Protein AF-A0A511MHV0-F1 (afdb_monomer)

Mean predicted aligned error: 6.7 Å

Secondary structure (DSSP, 8-state):
-----EE-STT-TT--EE-SS-----TTTHHHHHHHHHHHIIIIIS-TT---HHHHHT----S--

Radius of gyration: 16.29 Å; Cα contacts (8 Å, |Δi|>4): 47; chains: 1; bounding box: 37×32×37 Å

Structure (mmCIF, N/CA/C/O backbone):
data_AF-A0A511MHV0-F1
#
_entry.id   AF-A0A511MHV0-F1
#
loop_
_atom_site.group_PDB
_atom_site.id
_atom_site.type_symbol
_atom_site.label_atom_id
_atom_site.label_alt_id
_atom_site.label_comp_id
_atom_site.label_asym_id
_atom_site.label_entity_id
_atom_site.label_seq_id
_atom_site.pdbx_PDB_ins_code
_atom_site.Cartn_x
_atom_site.Cartn_y
_atom_site.Cartn_z
_atom_site.occupancy
_atom_site.B_iso_or_equiv
_atom_site.auth_seq_id
_atom_site.auth_comp_id
_atom_site.auth_asym_id
_atom_site.auth_atom_id
_atom_site.pdbx_PDB_model_num
ATOM 1 N N . MET A 1 1 ? 5.197 17.032 -5.374 1.00 63.91 1 MET A N 1
ATOM 2 C CA . MET A 1 1 ? 5.954 15.873 -4.859 1.00 63.91 1 MET A CA 1
ATOM 3 C C . MET A 1 1 ? 7.367 15.960 -5.418 1.00 63.91 1 MET A C 1
ATOM 5 O O . MET A 1 1 ? 7.516 15.908 -6.630 1.00 63.91 1 MET A O 1
ATOM 9 N N . HIS A 1 2 ? 8.375 16.213 -4.581 1.00 76.19 2 HIS A N 1
ATOM 10 C CA . HIS A 1 2 ? 9.781 16.153 -4.997 1.00 76.19 2 HIS A CA 1
ATOM 11 C C . HIS A 1 2 ? 10.297 14.763 -4.623 1.00 76.19 2 HIS A C 1
ATOM 13 O O . HIS A 1 2 ? 10.312 14.429 -3.443 1.00 76.19 2 HIS A O 1
ATOM 19 N N . GLN A 1 3 ? 10.653 13.946 -5.614 1.00 79.31 3 GLN A N 1
ATOM 20 C CA . GLN A 1 3 ? 11.137 12.580 -5.407 1.00 79.31 3 GLN A CA 1
ATOM 21 C C . GLN A 1 3 ? 12.451 12.368 -6.160 1.00 79.31 3 GLN A C 1
ATOM 23 O O . GLN A 1 3 ? 12.609 12.850 -7.282 1.00 79.31 3 GLN A O 1
ATOM 28 N N . LYS A 1 4 ? 13.386 11.639 -5.547 1.00 84.50 4 LYS A N 1
ATOM 29 C CA . LYS A 1 4 ? 14.594 11.125 -6.201 1.00 84.50 4 LYS A CA 1
ATOM 30 C C . LYS A 1 4 ? 14.504 9.608 -6.197 1.00 84.50 4 LYS A C 1
ATOM 32 O O . LYS A 1 4 ? 14.571 9.005 -5.131 1.00 84.50 4 LYS A O 1
ATOM 37 N N . LEU A 1 5 ? 14.312 9.021 -7.374 1.00 86.06 5 LEU A N 1
ATOM 38 C CA . LEU A 1 5 ? 14.130 7.584 -7.520 1.00 86.06 5 LEU A CA 1
ATOM 39 C C . LEU A 1 5 ? 15.435 6.926 -7.963 1.00 86.06 5 LEU A C 1
ATOM 41 O O . LEU A 1 5 ? 16.098 7.410 -8.883 1.00 86.06 5 LEU A O 1
ATOM 45 N N . PHE A 1 6 ? 15.764 5.812 -7.320 1.00 87.69 6 PHE A N 1
ATOM 46 C CA . PHE A 1 6 ? 16.897 4.972 -7.670 1.00 87.69 6 PHE A CA 1
ATOM 47 C C . PHE A 1 6 ? 16.410 3.552 -7.949 1.00 87.69 6 PHE A C 1
ATOM 49 O O . PHE A 1 6 ? 15.475 3.078 -7.308 1.00 87.69 6 PHE A O 1
ATOM 56 N N . SER A 1 7 ? 17.048 2.874 -8.894 1.00 84.81 7 SER A N 1
ATOM 57 C CA . SER A 1 7 ? 16.751 1.490 -9.260 1.00 84.81 7 SER A CA 1
ATOM 58 C C . SER A 1 7 ? 18.032 0.733 -9.568 1.00 84.81 7 SER A C 1
ATOM 60 O O . SER A 1 7 ? 19.004 1.323 -10.046 1.00 84.81 7 SER A O 1
ATOM 62 N N . ALA A 1 8 ? 18.012 -0.575 -9.335 1.00 84.50 8 ALA A N 1
ATOM 63 C CA . ALA A 1 8 ? 19.047 -1.470 -9.822 1.00 84.50 8 ALA A CA 1
ATOM 64 C C . ALA A 1 8 ? 18.897 -1.660 -11.345 1.00 84.50 8 ALA A C 1
ATOM 66 O O . ALA A 1 8 ? 17.814 -2.041 -11.799 1.00 84.50 8 ALA A O 1
ATOM 67 N N . PRO A 1 9 ? 19.926 -1.372 -12.162 1.00 75.94 9 PRO A N 1
ATOM 68 C CA . PRO A 1 9 ? 19.88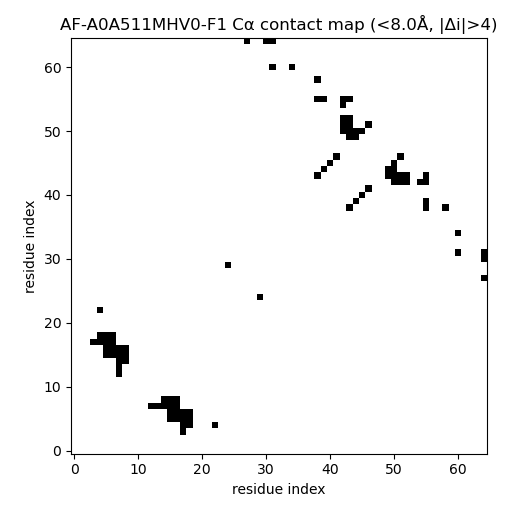9 -1.674 -13.588 1.00 75.94 9 PRO A CA 1
ATOM 69 C C . PRO A 1 9 ? 19.968 -3.194 -13.803 1.00 75.94 9 PRO A C 1
ATOM 71 O O . PRO A 1 9 ? 20.965 -3.827 -13.466 1.00 75.94 9 PRO A O 1
ATOM 74 N N . GLY A 1 10 ? 18.931 -3.795 -14.388 1.00 75.19 10 GLY A N 1
ATOM 75 C CA . GLY A 1 10 ? 18.902 -5.244 -14.620 1.00 75.19 10 GLY A CA 1
ATOM 76 C C . GLY A 1 10 ? 18.694 -6.056 -13.333 1.00 75.19 10 GLY A C 1
ATOM 77 O O . GLY A 1 10 ? 17.913 -5.662 -12.474 1.00 75.19 10 GLY A O 1
ATOM 78 N N . LEU A 1 11 ? 19.350 -7.218 -13.220 1.00 70.31 11 LEU A N 1
ATOM 79 C CA . LEU A 1 11 ? 19.236 -8.134 -12.068 1.00 70.31 11 LEU A CA 1
ATOM 80 C C . LEU A 1 11 ? 20.412 -8.022 -11.082 1.00 70.31 11 LEU A C 1
ATOM 82 O O . LEU A 1 11 ? 20.535 -8.838 -10.169 1.00 70.31 11 LEU A O 1
ATOM 86 N N . GLU A 1 12 ? 21.298 -7.041 -11.258 1.00 70.31 12 GLU A N 1
ATOM 87 C CA . GLU A 1 12 ? 22.438 -6.861 -10.362 1.00 70.31 12 GLU A CA 1
ATOM 88 C C . GLU A 1 12 ? 21.999 -6.169 -9.067 1.00 70.31 12 GLU A C 1
ATOM 90 O O . GLU A 1 12 ? 21.707 -4.977 -9.033 1.00 70.31 12 GLU A O 1
ATOM 95 N N . THR A 1 13 ? 21.972 -6.915 -7.963 1.00 67.81 13 THR A N 1
ATOM 96 C CA . THR A 1 13 ? 21.503 -6.427 -6.654 1.00 67.81 13 THR A CA 1
ATOM 97 C C . THR A 1 13 ? 22.514 -5.533 -5.923 1.00 67.81 13 THR A C 1
ATOM 99 O O . THR A 1 13 ? 22.241 -5.083 -4.813 1.00 67.81 13 THR A O 1
ATOM 102 N N . GLY A 1 14 ? 23.696 -5.301 -6.505 1.00 79.06 14 GLY A N 1
ATOM 103 C CA . GLY A 1 14 ? 24.819 -4.612 -5.858 1.00 79.06 14 GLY A CA 1
ATOM 104 C C . GLY A 1 14 ? 24.910 -3.104 -6.107 1.00 79.06 14 GLY A C 1
ATOM 105 O O . GLY A 1 14 ? 25.748 -2.451 -5.489 1.00 79.06 14 GLY A O 1
ATOM 106 N N . GLY A 1 15 ? 24.085 -2.536 -6.992 1.00 82.06 15 GLY A N 1
ATOM 107 C CA . GLY A 1 15 ? 24.197 -1.129 -7.382 1.00 82.06 15 GLY A CA 1
ATOM 108 C C . GLY A 1 15 ? 22.848 -0.458 -7.606 1.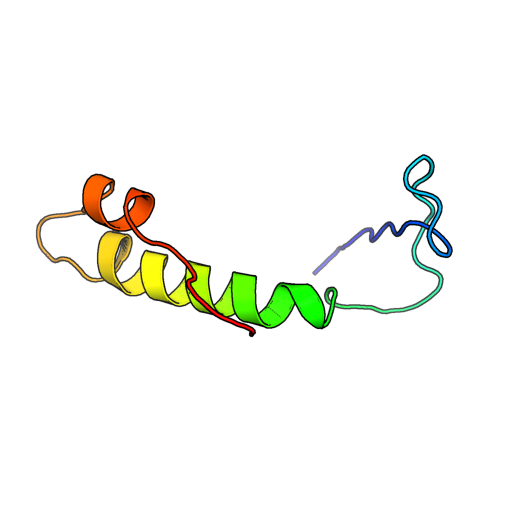00 82.06 15 GLY A C 1
ATOM 109 O O . GLY A 1 15 ? 22.024 -0.950 -8.367 1.00 82.06 15 GLY A O 1
ATOM 110 N N . LEU A 1 16 ? 22.640 0.696 -6.968 1.00 86.56 16 LEU A N 1
ATOM 111 C CA . LEU A 1 16 ? 21.503 1.581 -7.221 1.00 86.56 16 LEU A CA 1
ATOM 112 C C . LEU A 1 16 ? 21.966 2.768 -8.074 1.00 86.56 16 LEU A C 1
ATOM 114 O O . LEU A 1 16 ? 22.953 3.423 -7.742 1.00 86.56 16 LEU A O 1
ATOM 118 N N . ALA A 1 17 ? 21.239 3.073 -9.147 1.00 88.81 17 ALA A N 1
ATOM 119 C CA . ALA A 1 17 ? 21.476 4.235 -10.003 1.00 88.81 17 ALA A CA 1
ATOM 120 C C . ALA A 1 17 ? 20.212 5.094 -10.108 1.00 88.81 17 ALA A C 1
ATOM 122 O O . ALA A 1 17 ? 19.113 4.613 -9.843 1.00 88.81 17 ALA A O 1
ATOM 123 N N . VAL A 1 18 ? 20.355 6.366 -10.490 1.00 90.00 18 VAL A N 1
ATOM 124 C CA . VAL A 1 18 ? 19.201 7.249 -10.728 1.00 90.00 18 VAL A CA 1
ATOM 125 C C . VAL A 1 18 ? 18.300 6.626 -11.794 1.00 90.00 18 VAL A C 1
ATOM 127 O O . VAL A 1 18 ? 18.779 6.227 -12.856 1.00 90.00 18 VAL A O 1
ATOM 130 N N . HIS A 1 19 ? 17.000 6.550 -11.515 1.00 87.56 19 HIS A N 1
ATOM 131 C CA . HIS A 1 19 ? 16.037 5.987 -12.454 1.00 87.56 19 HIS A CA 1
ATOM 132 C C . HIS A 1 19 ? 15.979 6.859 -13.728 1.00 87.56 19 HIS A C 1
ATOM 134 O O . HIS A 1 19 ? 15.830 8.078 -13.618 1.00 87.56 19 HIS A O 1
ATOM 140 N N . PRO A 1 20 ? 16.081 6.282 -14.941 1.00 86.38 20 PRO A N 1
ATOM 141 C CA . PRO A 1 20 ? 16.318 7.040 -16.179 1.00 86.38 20 PRO A CA 1
ATOM 142 C C . PRO A 1 20 ? 15.113 7.853 -16.675 1.00 86.38 20 PRO A C 1
ATOM 144 O O . PRO A 1 20 ? 15.223 8.599 -17.645 1.00 86.38 20 PRO A O 1
ATOM 147 N N . GLY A 1 21 ? 13.954 7.716 -16.034 1.00 85.38 21 GLY A N 1
ATOM 148 C CA . GLY A 1 21 ? 12.736 8.415 -16.417 1.00 85.38 21 GLY A CA 1
ATOM 149 C C . GLY A 1 21 ? 11.733 8.512 -15.272 1.00 85.38 21 GLY A C 1
ATOM 150 O O . GLY A 1 21 ? 11.953 7.918 -14.210 1.00 85.38 21 GLY A O 1
ATOM 151 N N . PRO A 1 22 ? 10.631 9.253 -15.481 1.00 82.88 22 PRO A N 1
ATOM 152 C CA . PRO A 1 22 ? 9.564 9.373 -14.500 1.00 82.88 22 PRO A CA 1
ATOM 153 C C . PRO A 1 22 ? 9.015 7.995 -14.137 1.00 82.88 22 PRO A C 1
ATOM 155 O O . PRO A 1 22 ? 8.637 7.219 -15.011 1.00 82.88 22 PRO A O 1
ATOM 158 N N . ALA A 1 23 ? 8.941 7.711 -12.846 1.00 81.19 23 ALA A N 1
ATOM 159 C CA . ALA A 1 23 ? 8.249 6.547 -12.327 1.00 81.19 23 ALA A CA 1
ATOM 160 C C . ALA A 1 23 ? 7.642 6.885 -10.965 1.00 81.19 23 ALA A C 1
ATOM 162 O O . ALA A 1 23 ? 8.042 7.855 -10.313 1.00 81.19 23 ALA A O 1
ATOM 163 N N . ILE A 1 24 ? 6.632 6.108 -10.577 1.00 78.56 24 ILE A N 1
ATOM 164 C CA . ILE A 1 24 ? 5.899 6.302 -9.319 1.00 78.56 24 ILE A CA 1
ATOM 165 C C . ILE A 1 24 ? 6.156 5.172 -8.313 1.00 78.56 24 ILE A C 1
ATOM 167 O O . ILE A 1 24 ? 5.847 5.330 -7.141 1.00 78.56 24 ILE A O 1
ATOM 17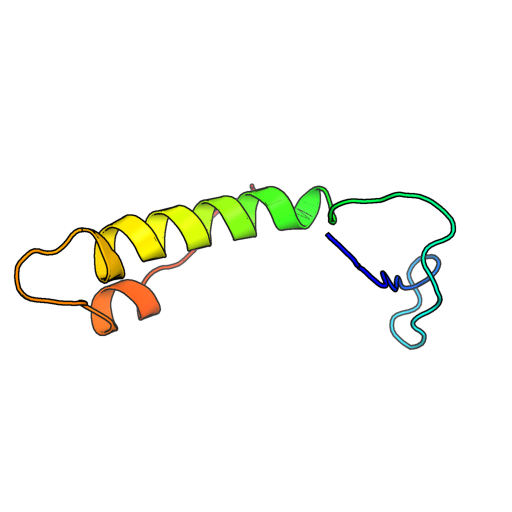1 N N . GLY A 1 25 ? 6.698 4.042 -8.776 1.00 77.31 25 GLY A N 1
ATOM 172 C CA . GLY A 1 25 ? 6.904 2.823 -7.995 1.00 77.31 25 GLY A CA 1
ATOM 173 C C . GLY A 1 25 ? 7.021 1.595 -8.900 1.00 77.31 25 GLY A C 1
ATOM 174 O O . GLY A 1 25 ? 6.812 1.685 -10.114 1.00 77.31 25 GLY A O 1
ATOM 175 N N . CYS A 1 26 ? 7.367 0.450 -8.316 1.00 79.81 26 CYS A N 1
ATOM 176 C CA . CYS A 1 26 ? 7.436 -0.827 -9.023 1.00 79.81 26 CYS A CA 1
ATOM 177 C C . CYS A 1 26 ? 6.040 -1.468 -9.103 1.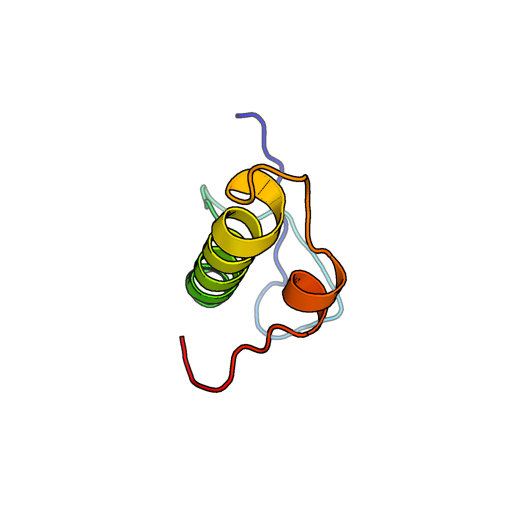00 79.81 26 CYS A C 1
ATOM 179 O O . CYS A 1 26 ? 5.335 -1.524 -8.101 1.00 79.81 26 CYS A O 1
ATOM 181 N N . VAL A 1 27 ? 5.635 -2.005 -10.262 1.00 81.19 27 VAL A N 1
ATOM 182 C CA . VAL A 1 27 ? 4.316 -2.664 -10.407 1.00 81.19 27 VAL A CA 1
ATOM 183 C C . VAL A 1 27 ? 4.144 -3.846 -9.444 1.00 81.19 27 VAL A C 1
ATOM 185 O O . VAL A 1 27 ? 3.058 -4.052 -8.913 1.00 81.19 27 VAL A O 1
ATOM 188 N N . TRP A 1 28 ? 5.232 -4.563 -9.152 1.00 79.81 28 TRP A N 1
ATOM 189 C CA . TRP A 1 28 ? 5.254 -5.685 -8.210 1.00 79.81 28 TRP A CA 1
ATOM 190 C C . TRP A 1 28 ? 5.087 -5.252 -6.749 1.00 79.81 28 TRP A C 1
ATOM 192 O O . TRP A 1 28 ? 4.682 -6.048 -5.910 1.00 79.81 28 TRP A O 1
ATOM 202 N N . GLU A 1 29 ? 5.379 -3.989 -6.439 1.00 84.88 29 GLU A N 1
ATOM 203 C CA . GLU A 1 29 ? 5.216 -3.422 -5.100 1.00 84.88 29 GLU A CA 1
ATOM 204 C C . GLU A 1 29 ? 3.764 -2.989 -4.841 1.00 84.88 29 GLU A C 1
ATOM 206 O O . GLU A 1 29 ? 3.320 -2.964 -3.696 1.00 84.88 29 GLU A O 1
ATOM 211 N N . LEU A 1 30 ? 2.986 -2.695 -5.890 1.00 87.44 30 LEU A N 1
ATOM 212 C CA . LEU A 1 30 ? 1.665 -2.076 -5.749 1.00 87.44 30 LEU A CA 1
ATOM 213 C C . LEU A 1 30 ? 0.675 -2.902 -4.921 1.00 87.44 30 LEU A C 1
ATOM 215 O O . LEU A 1 30 ? -0.081 -2.320 -4.146 1.00 87.44 30 LEU A O 1
ATOM 219 N N . GLY A 1 31 ? 0.663 -4.233 -5.034 1.00 88.81 31 GLY A N 1
ATOM 220 C CA . GLY A 1 31 ? -0.234 -5.033 -4.190 1.00 88.81 31 GLY A CA 1
ATOM 221 C C . GLY A 1 31 ? 0.262 -5.238 -2.772 1.00 88.81 31 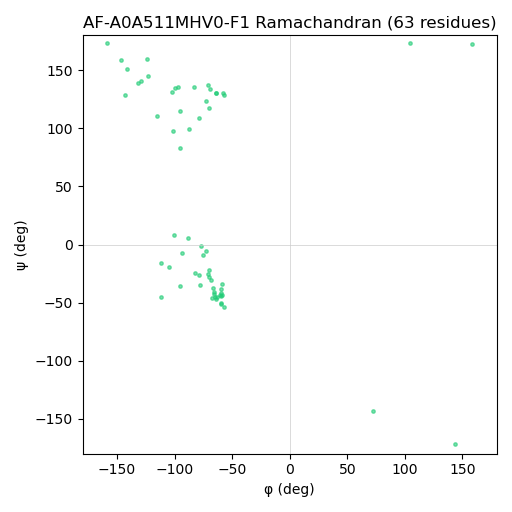GLY A C 1
ATOM 222 O O . GLY A 1 31 ? -0.566 -5.378 -1.878 1.00 88.81 31 GLY A O 1
ATOM 223 N N . ILE A 1 32 ? 1.577 -5.183 -2.539 1.00 90.56 32 ILE A N 1
ATOM 224 C CA . ILE A 1 32 ? 2.115 -5.122 -1.175 1.00 90.56 32 ILE A CA 1
ATOM 225 C C . ILE A 1 32 ? 1.674 -3.798 -0.538 1.00 90.56 32 ILE A C 1
ATOM 227 O O . ILE A 1 32 ? 1.144 -3.799 0.568 1.00 90.56 32 ILE A O 1
ATOM 231 N N . ILE A 1 33 ? 1.786 -2.682 -1.268 1.00 91.56 33 ILE A N 1
ATOM 232 C CA . ILE A 1 33 ? 1.299 -1.371 -0.816 1.00 91.56 33 ILE A CA 1
ATOM 233 C C . ILE A 1 33 ? -0.209 -1.404 -0.544 1.00 91.56 33 ILE A C 1
ATOM 235 O O . ILE A 1 33 ? -0.649 -0.871 0.473 1.00 91.56 33 ILE A O 1
ATOM 239 N N . ASP A 1 34 ? -1.022 -2.007 -1.418 1.00 92.62 34 ASP A N 1
ATOM 240 C CA . ASP A 1 34 ? -2.469 -2.091 -1.186 1.00 92.62 34 ASP A CA 1
ATOM 241 C C . ASP A 1 34 ? -2.811 -2.966 0.027 1.00 92.62 34 ASP A C 1
ATOM 243 O O . ASP A 1 34 ? -3.666 -2.582 0.829 1.00 92.62 34 ASP A O 1
ATOM 247 N N . PHE A 1 35 ? -2.125 -4.099 0.199 1.00 94.38 35 PHE A N 1
ATOM 248 C CA . PHE A 1 35 ? -2.250 -4.947 1.382 1.00 94.38 35 PHE A CA 1
ATOM 249 C C . PHE A 1 35 ? -1.937 -4.168 2.666 1.00 94.38 35 PHE A C 1
ATOM 251 O O . PHE A 1 35 ? -2.786 -4.100 3.558 1.00 94.38 35 PHE A O 1
ATOM 258 N N . GLU A 1 36 ? -0.774 -3.516 2.726 1.00 95.81 36 GLU A N 1
ATOM 259 C CA . GLU A 1 36 ? -0.340 -2.727 3.883 1.00 95.81 36 GLU A CA 1
ATOM 260 C C . GLU A 1 36 ? -1.307 -1.577 4.171 1.00 95.81 36 GLU A C 1
ATOM 262 O O . GLU A 1 36 ? -1.730 -1.370 5.308 1.00 95.81 36 GLU A O 1
ATOM 267 N N . ARG A 1 37 ? -1.748 -0.865 3.127 1.00 96.62 37 ARG A N 1
ATOM 268 C CA . ARG A 1 37 ? -2.725 0.223 3.246 1.00 96.62 37 ARG A CA 1
ATOM 269 C C . ARG A 1 37 ? -4.037 -0.264 3.863 1.00 96.62 37 ARG A C 1
ATOM 271 O O . ARG A 1 37 ? -4.597 0.432 4.708 1.00 96.62 37 ARG A O 1
ATOM 278 N N . ARG A 1 38 ? -4.554 -1.425 3.447 1.00 97.31 38 ARG A N 1
ATOM 279 C CA . ARG A 1 38 ? -5.791 -1.997 4.010 1.00 97.31 38 ARG A CA 1
ATOM 280 C C . ARG A 1 38 ? -5.599 -2.429 5.459 1.00 97.31 38 ARG A C 1
ATOM 282 O O . ARG A 1 38 ? -6.430 -2.067 6.285 1.00 97.31 38 ARG A O 1
ATOM 289 N N . ALA A 1 39 ? -4.506 -3.131 5.764 1.00 97.62 39 ALA A N 1
ATOM 290 C CA . ALA A 1 39 ? -4.186 -3.562 7.124 1.00 97.62 39 ALA A CA 1
ATOM 291 C C . ALA A 1 39 ? -4.041 -2.363 8.076 1.00 97.62 39 ALA A C 1
ATOM 293 O O . ALA A 1 39 ? -4.582 -2.376 9.180 1.00 97.62 39 ALA A O 1
ATOM 294 N N . TRP A 1 40 ? -3.384 -1.294 7.622 1.00 98.25 40 TRP A N 1
ATOM 295 C CA . TRP A 1 40 ? -3.229 -0.055 8.380 1.00 98.25 40 TRP A CA 1
ATOM 296 C C . TRP A 1 40 ? -4.567 0.639 8.641 1.00 98.25 40 TRP A C 1
ATOM 298 O O . TRP A 1 40 ? -4.862 1.033 9.769 1.00 98.25 40 TRP A O 1
ATOM 308 N N . ILE A 1 41 ? -5.410 0.779 7.613 1.00 98.44 41 ILE A N 1
ATOM 309 C CA . ILE A 1 41 ? -6.740 1.372 7.784 1.00 98.44 41 ILE A CA 1
ATOM 310 C C . ILE A 1 41 ? -7.551 0.554 8.790 1.00 98.44 41 ILE A C 1
ATOM 312 O O . ILE A 1 41 ? -8.093 1.129 9.727 1.00 98.44 41 ILE A O 1
ATOM 316 N N . GLU A 1 42 ? -7.617 -0.764 8.613 1.00 98.25 42 GLU A N 1
ATOM 317 C CA . GLU A 1 42 ? -8.459 -1.647 9.421 1.00 98.25 42 GLU A CA 1
ATOM 318 C C . G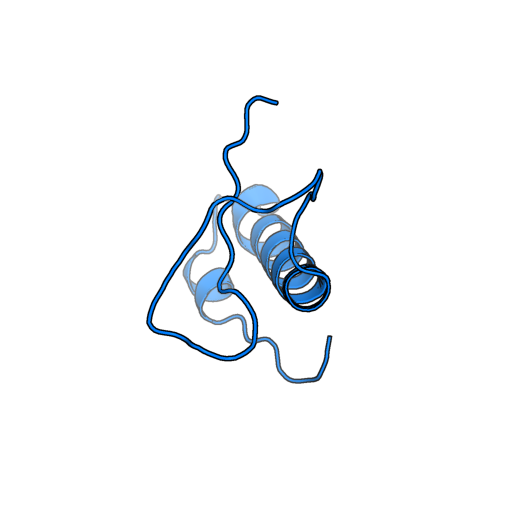LU A 1 42 ? -8.016 -1.718 10.887 1.00 98.25 42 GLU A C 1
ATOM 320 O O . GLU A 1 42 ? -8.862 -1.691 11.778 1.00 98.25 42 GLU A O 1
ATOM 325 N N . HIS A 1 43 ? -6.710 -1.809 11.145 1.00 98.31 43 HIS A N 1
ATOM 326 C CA . HIS A 1 43 ? -6.193 -2.107 12.483 1.00 98.31 43 HIS A CA 1
ATOM 327 C C . HIS A 1 43 ? -5.609 -0.894 13.207 1.00 98.31 43 HIS A C 1
ATOM 329 O O . HIS A 1 43 ? -5.517 -0.917 14.428 1.00 98.31 43 HIS A O 1
ATOM 335 N N . VAL A 1 44 ? -5.248 0.179 12.499 1.00 98.12 44 VAL A N 1
ATOM 336 C CA . VAL A 1 44 ? -4.614 1.357 13.113 1.00 98.12 44 VAL A CA 1
ATOM 337 C C . VAL A 1 44 ? -5.527 2.581 13.087 1.00 98.12 44 VAL A C 1
ATOM 339 O O . VAL A 1 44 ? -5.638 3.264 14.100 1.00 98.12 44 VAL A O 1
ATOM 342 N N . LEU A 1 45 ? -6.190 2.872 11.960 1.00 98.38 45 LEU A N 1
ATOM 343 C CA . LEU A 1 45 ? -6.970 4.112 11.806 1.00 98.38 45 LEU A CA 1
ATOM 344 C C . LEU A 1 45 ? -8.467 3.969 12.109 1.00 98.38 45 LEU A C 1
ATOM 346 O O . LEU A 1 45 ? -9.080 4.924 12.578 1.00 98.38 45 LEU A O 1
ATOM 350 N N . ALA A 1 46 ? -9.072 2.828 11.782 1.00 98.31 46 ALA A N 1
ATOM 351 C CA . ALA A 1 46 ? -10.509 2.606 11.924 1.00 98.31 46 ALA A CA 1
ATOM 352 C C . ALA A 1 46 ? -10.994 2.303 13.357 1.00 98.31 46 ALA A C 1
ATOM 354 O O . ALA A 1 46 ? -12.117 2.708 13.670 1.00 98.31 46 ALA A O 1
ATOM 355 N N . PRO A 1 47 ? -10.242 1.594 14.224 1.00 98.06 47 PRO A N 1
ATOM 356 C CA . PRO A 1 47 ? -10.744 1.249 15.552 1.00 98.06 47 PRO A CA 1
ATOM 357 C C . PRO A 1 47 ? -10.985 2.487 16.428 1.00 98.06 47 PRO A C 1
ATOM 359 O O . PRO A 1 47 ? -10.116 3.345 16.573 1.00 98.06 47 PRO A O 1
ATOM 362 N N . ALA A 1 48 ? -12.168 2.568 17.042 1.00 96.56 48 ALA A N 1
ATOM 363 C CA . ALA A 1 48 ? -12.575 3.721 17.850 1.00 96.56 48 ALA A CA 1
ATOM 364 C C . ALA A 1 48 ? -11.803 3.844 19.177 1.00 96.56 48 ALA A C 1
ATOM 366 O O . ALA A 1 48 ? -11.607 4.953 19.671 1.00 96.56 48 ALA A O 1
ATOM 367 N N . ASP A 1 49 ? -11.339 2.718 19.724 1.00 96.88 49 ASP A N 1
ATOM 368 C CA . ASP A 1 49 ? -10.640 2.646 21.014 1.00 96.88 49 ASP A CA 1
ATOM 369 C C . ASP A 1 49 ? -9.113 2.836 20.888 1.00 96.88 49 ASP A C 1
ATOM 371 O O . ASP A 1 49 ? -8.381 2.728 21.872 1.00 96.88 49 ASP A O 1
ATOM 375 N N . GLY A 1 50 ? -8.625 3.144 19.680 1.00 96.81 50 GLY A N 1
ATOM 376 C CA . GLY A 1 50 ? -7.204 3.288 19.361 1.00 96.81 50 GLY A CA 1
ATOM 377 C C . GLY A 1 50 ? -6.621 2.096 18.587 1.00 96.81 50 GLY A C 1
ATOM 378 O O . GLY A 1 50 ? -7.301 1.096 18.369 1.00 96.81 50 GLY A O 1
ATOM 379 N N . PRO A 1 51 ? -5.362 2.200 18.128 1.00 98.31 51 PRO A N 1
ATOM 380 C CA . PRO A 1 51 ? -4.765 1.236 17.207 1.00 98.31 51 PRO A CA 1
ATOM 381 C C 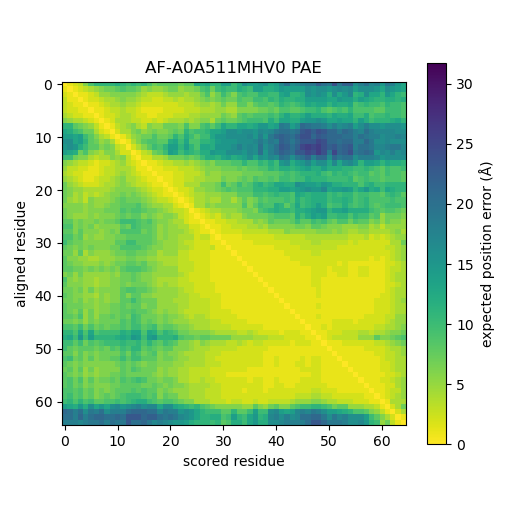. PRO A 1 51 ? -4.508 -0.142 17.843 1.00 98.31 51 PRO A C 1
ATOM 383 O O . PRO A 1 51 ? -3.897 -0.239 18.907 1.00 98.31 51 PRO A O 1
ATOM 386 N N . ASP A 1 52 ? -4.884 -1.211 17.137 1.00 98.19 52 ASP A N 1
ATOM 387 C CA . ASP A 1 52 ? -4.568 -2.610 17.455 1.00 98.19 52 ASP A CA 1
ATOM 388 C C . ASP A 1 52 ? -3.323 -3.054 16.666 1.00 98.19 52 ASP A C 1
ATOM 390 O O . ASP A 1 52 ? -3.392 -3.632 15.575 1.00 98.19 52 ASP A O 1
ATOM 394 N N . LEU A 1 53 ? -2.151 -2.728 17.215 1.00 98.00 53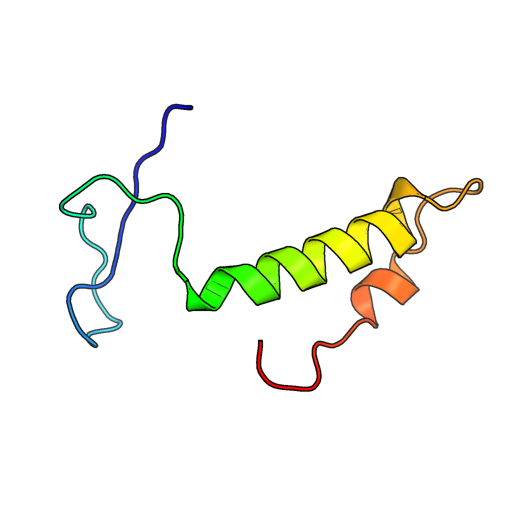 LEU A N 1
ATOM 395 C CA . LEU A 1 53 ? -0.866 -3.011 16.569 1.00 98.00 53 LEU A CA 1
ATOM 396 C C . LEU A 1 53 ? -0.546 -4.506 16.509 1.00 98.00 53 LEU A C 1
ATOM 398 O O . LEU A 1 53 ? 0.090 -4.950 15.557 1.00 98.00 53 LEU A O 1
ATOM 402 N N . GLU A 1 54 ? -1.012 -5.287 17.482 1.00 98.19 54 GLU A N 1
ATOM 403 C CA . GLU A 1 54 ? -0.816 -6.737 17.486 1.00 98.19 54 GLU A CA 1
ATOM 404 C C . GLU A 1 54 ? -1.513 -7.375 16.280 1.00 98.19 54 GLU A C 1
ATOM 406 O O . GLU A 1 54 ? -0.908 -8.170 15.560 1.00 98.19 54 GLU A O 1
ATOM 411 N N . ARG A 1 55 ? -2.759 -6.978 15.978 1.00 97.38 55 ARG A N 1
ATOM 412 C CA . ARG A 1 55 ? -3.450 -7.448 14.764 1.00 97.38 55 ARG A CA 1
ATOM 413 C C . ARG A 1 55 ? -2.816 -6.949 13.478 1.00 97.38 55 ARG A C 1
ATOM 415 O O . ARG A 1 55 ? -2.775 -7.711 12.512 1.00 97.38 55 ARG A O 1
ATOM 422 N N . TYR A 1 56 ? -2.336 -5.707 13.456 1.00 97.81 56 TYR A N 1
ATOM 423 C CA . TYR A 1 56 ? -1.612 -5.178 12.302 1.00 97.81 56 TYR A CA 1
ATOM 424 C C . TYR A 1 56 ? -0.359 -6.017 12.008 1.00 97.81 56 TYR A C 1
ATOM 426 O O . TYR A 1 56 ? -0.211 -6.514 10.894 1.00 97.81 56 TYR A O 1
ATOM 434 N N . PHE A 1 57 ? 0.485 -6.271 13.013 1.00 97.69 57 PHE A N 1
ATOM 435 C CA . PHE A 1 57 ? 1.709 -7.059 12.843 1.00 97.69 57 PHE A CA 1
ATOM 436 C C . PHE A 1 57 ? 1.461 -8.554 12.616 1.00 97.69 57 PHE A C 1
ATOM 438 O O . PHE A 1 57 ? 2.281 -9.221 11.988 1.00 97.69 57 PHE A O 1
ATOM 445 N N . ALA A 1 58 ? 0.330 -9.093 13.076 1.00 97.25 58 ALA A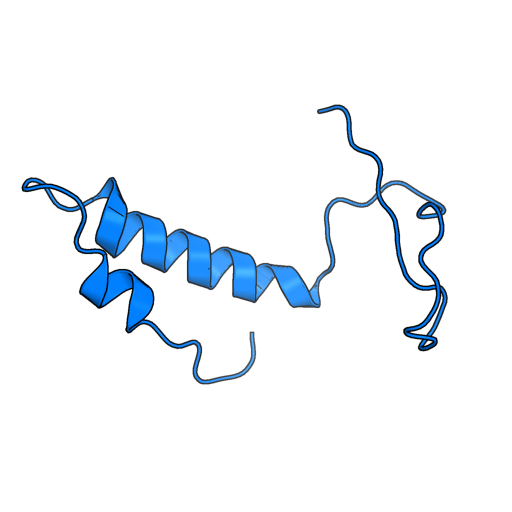 N 1
ATOM 446 C CA . ALA A 1 58 ? -0.065 -10.470 12.788 1.00 97.25 58 ALA A CA 1
ATOM 447 C C . ALA A 1 58 ? -0.588 -10.667 11.352 1.00 97.25 58 ALA A C 1
ATOM 449 O O . ALA A 1 58 ? -0.836 -11.804 10.931 1.00 97.25 58 ALA A O 1
ATOM 450 N N . ARG A 1 59 ? -0.804 -9.588 10.587 1.00 95.50 59 ARG A N 1
ATOM 451 C CA . ARG A 1 59 ? -1.315 -9.685 9.221 1.00 95.50 59 ARG A CA 1
ATOM 452 C C . ARG A 1 59 ? -0.248 -10.253 8.291 1.00 95.50 59 ARG A C 1
ATOM 454 O O . ARG A 1 59 ? 0.914 -9.874 8.332 1.00 95.50 59 ARG A O 1
ATOM 461 N N . THR A 1 60 ? -0.661 -11.167 7.418 1.00 94.75 60 THR A N 1
ATOM 462 C CA . THR A 1 60 ? 0.225 -11.803 6.438 1.00 94.75 60 THR A CA 1
ATOM 463 C C . THR A 1 60 ? -0.403 -11.770 5.052 1.00 94.75 60 THR A C 1
ATOM 465 O O . THR A 1 60 ? -1.608 -11.990 4.894 1.00 94.75 60 THR A O 1
ATOM 468 N N . LEU A 1 61 ? 0.421 -11.495 4.042 1.00 90.94 61 LEU A N 1
ATOM 469 C CA . LEU A 1 61 ? 0.038 -11.605 2.641 1.00 90.94 61 LEU A CA 1
ATOM 470 C C . LEU A 1 61 ? 0.300 -13.043 2.176 1.00 90.94 61 LEU A C 1
ATOM 472 O O . LEU A 1 61 ? 1.432 -13.412 1.875 1.00 90.94 61 LEU A O 1
ATOM 476 N N . ASN A 1 62 ? -0.750 -13.863 2.140 1.00 83.69 62 ASN A N 1
ATOM 477 C CA . ASN A 1 62 ? -0.678 -15.244 1.662 1.00 83.69 62 ASN A CA 1
ATOM 478 C C . ASN A 1 62 ? -1.227 -15.313 0.225 1.00 83.69 62 ASN A C 1
ATOM 480 O O . ASN A 1 62 ? -2.442 -15.356 0.041 1.00 83.69 62 ASN A O 1
ATOM 484 N N . GLY A 1 63 ? -0.356 -15.299 -0.793 1.00 70.69 63 GLY A N 1
ATOM 485 C CA . GLY A 1 63 ? -0.751 -15.404 -2.207 1.00 70.69 63 GLY A CA 1
ATOM 486 C C . GLY A 1 63 ? 0.090 -14.552 -3.163 1.00 70.69 63 GLY A C 1
ATOM 487 O O . GLY A 1 63 ? 1.106 -13.985 -2.766 1.00 70.69 63 GLY A O 1
ATOM 488 N N . VAL A 1 64 ? -0.339 -14.483 -4.428 1.00 62.50 64 VAL A N 1
ATOM 489 C CA . VAL A 1 64 ? 0.225 -13.574 -5.442 1.00 62.50 64 VAL A CA 1
ATOM 490 C C . VAL A 1 64 ? -0.658 -12.328 -5.517 1.00 62.50 64 VAL A C 1
ATOM 492 O O . VAL A 1 64 ? -1.883 -12.450 -5.500 1.00 62.50 64 VAL A O 1
ATOM 495 N N . VAL A 1 65 ? -0.013 -11.162 -5.564 1.00 60.22 65 VAL A N 1
ATOM 496 C CA . VAL A 1 65 ? -0.615 -9.852 -5.860 1.00 60.22 65 VAL A CA 1
ATOM 497 C C . VAL A 1 65 ? -1.237 -9.829 -7.251 1.00 60.22 65 VAL A C 1
ATOM 499 O O . VAL A 1 65 ? -0.550 -10.283 -8.193 1.00 60.22 65 VAL A O 1
#

Sequence (65 aa):
MHQKLFSAPGLETGGLAVHPGPAIGCVWELGIIDFERRAWIEHVLAPADGPDLERYFARTLNGVV

pLDDT: mean 87.51, std 10.27, range [60.22, 98.44]

Organism: NCBI:txid1210091

Solvent-accessible surface area (backbone atoms only — not comparable to full-atom values): 4323 Å² total; per-residue (Å²): 137,92,82,87,60,67,39,48,73,80,88,48,89,88,49,76,40,75,48,96,61,96,77,93,75,57,80,86,47,50,47,56,50,51,51,52,53,50,43,43,42,62,26,46,68,60,41,90,93,52,58,41,61,68,64,41,71,68,60,76,88,86,79,84,118

Foldseek 3Di:
DDDFDWDDDDPDPPDTDTDPDDDDDDPQCVVVVVQLVVLCCVAAVPDPVGGDVVSSVPDDDDDGD